Protein AF-0000000073198476 (afdb_homodimer)

Nearest PDB structures (foldseek):
  4pyd-assembly1_B  TM=8.716E-01  e=1.735E-04  Escherichia coli K-12
  4pyd-assembly1_D  TM=8.571E-01  e=2.572E-04  Escherichia coli K-12
  4pyd-assembly1_F  TM=9.602E-01  e=3.112E-03  Escherichia coli K-12
  4fdf-assembly1_B  TM=8.378E-01  e=1.163E-03  Mycobacterium tuberculosis
  2eey-assembly1_A  TM=9.015E-01  e=3.323E-03  Geobacillus kaustophilus HTA426

Sequence (176 aa):
MVDVSAKVATSRSAIAEGTLKERNEVKIRAIVRTKAETGVEMEALTAVSVAALTLYDMCKAITHKMEISDIRLVGKHGGKRDFGQTELMVDVSAKVATSRSAIAEGTLKERNEVKIRAIVRTKAETGVEMEALTAVSVAALTLYDMCKAITHKMEISDIRLVGKHGGKRDFGQTEL

Foldseek 3Di:
DPCPPPPPLWKKKWKKWKWKDDVDIDIDIDIDIDSDQDCRHVVRLVVRVVVNVVVCVVCVVVDVPMDIDDIDTQWIDDHPDTHHDPPD/DPCPPPPPLPKKKWKKWKWKDDVDIDIDIDIDIDSDQDCRHVVRLVVRVVVNVVVCVVCVVVDVPMDIDDIDTQWIDDHPDTHHDPPD

Radius of gyration: 19.99 Å; Cα contacts (8 Å, |Δi|>4): 364; chains: 2; bounding box: 41×77×42 Å

InterPro domains:
  IPR002820 Molybdopterin cofactor biosynthesis C (MoaC) domain [PF01967] (22-79)
  IPR036522 Molybdopterin cofactor biosynthesis C (MoaC) domain superfamily [G3DSA:3.30.70.640] (19-87)
  IPR036522 Molybdopterin cofactor biosynthesis C (MoaC) domain superfamily [SSF55040] (1-82)

Solvent-accessible surface area (backbone atoms only — not comparable to full-atom values): 9592 Å² total; per-residue (Å²): 129,82,75,74,60,79,65,73,66,58,61,23,35,12,30,12,31,24,32,40,37,56,100,60,76,45,81,39,76,27,78,33,74,39,60,62,91,68,54,42,59,56,50,9,45,48,49,27,50,52,53,48,50,52,50,46,64,72,43,42,85,79,45,72,73,44,30,40,28,62,30,30,62,53,15,25,30,48,82,93,58,68,36,73,59,54,84,121,129,81,75,73,61,77,68,73,70,57,60,23,34,11,30,12,31,25,32,38,39,55,100,57,76,46,80,38,75,26,78,33,76,38,59,62,91,69,55,44,59,56,50,10,45,48,50,25,50,52,51,48,50,50,51,44,64,71,43,42,86,79,44,71,73,44,31,41,28,61,31,31,62,52,15,26,30,48,81,93,58,68,36,72,60,53,82,118

pLDDT: mean 83.08, std 16.81, range [28.78, 98.31]

Structure (mmCIF, N/CA/C/O backbone):
data_AF-0000000073198476-model_v1
#
loop_
_entity.id
_entity.type
_entity.pdbx_description
1 polymer 'Molybdenum cofactor biosynthesis protein 1 (inferred by orthology to a D. melanogaster protein)'
#
loop_
_atom_site.group_PDB
_atom_site.id
_atom_site.type_symbol
_atom_site.label_atom_id
_atom_site.label_alt_id
_atom_site.label_comp_id
_atom_site.label_asym_id
_atom_site.label_entity_id
_atom_site.label_seq_id
_atom_site.pdbx_PDB_ins_code
_atom_site.Cartn_x
_atom_site.Cartn_y
_atom_site.Cartn_z
_atom_site.occupancy
_atom_site.B_iso_or_equiv
_atom_site.auth_seq_id
_atom_site.auth_comp_id
_atom_site.auth_asym_id
_atom_site.auth_atom_id
_atom_site.pdbx_PDB_model_num
ATOM 1 N N . MET A 1 1 ? 20.125 43.031 10.477 1 29.8 1 MET A N 1
ATOM 2 C CA . MET A 1 1 ? 20.547 41.781 11.055 1 29.8 1 MET A CA 1
ATOM 3 C C . MET A 1 1 ? 19.375 40.812 11.195 1 29.8 1 MET A C 1
ATOM 5 O O . MET A 1 1 ? 18.453 41.062 11.977 1 29.8 1 MET A O 1
ATOM 9 N N . VAL A 1 2 ? 18.766 40.406 10.141 1 38.72 2 VAL A N 1
ATOM 10 C CA . VAL A 1 2 ? 17.625 39.5 10.094 1 38.72 2 VAL A CA 1
ATOM 11 C C . VAL A 1 2 ? 17.938 38.25 10.891 1 38.72 2 VAL A C 1
ATOM 13 O O . VAL A 1 2 ? 18.922 37.562 10.625 1 38.72 2 VAL A O 1
ATOM 16 N N . ASP A 1 3 ? 17.906 38.312 12.234 1 34.34 3 ASP A N 1
ATOM 17 C CA . ASP A 1 3 ? 18.047 37.156 13.102 1 34.34 3 ASP A CA 1
ATOM 18 C C . ASP A 1 3 ? 17.281 35.969 12.531 1 34.34 3 ASP A C 1
ATOM 20 O O . ASP A 1 3 ? 16.078 36.031 12.32 1 34.34 3 ASP A O 1
ATOM 24 N N . VAL A 1 4 ? 17.844 35.344 11.547 1 42.41 4 VAL A N 1
ATOM 25 C CA . VAL A 1 4 ? 17.438 34 11.156 1 42.41 4 VAL A CA 1
ATOM 26 C C . VAL A 1 4 ? 17.391 33.094 12.391 1 42.41 4 VAL A C 1
ATOM 28 O O . VAL A 1 4 ? 18.422 32.594 12.836 1 42.41 4 VAL A O 1
ATOM 31 N N . SER A 1 5 ? 16.938 33.688 13.562 1 39.69 5 SER A N 1
ATOM 32 C CA . SER A 1 5 ? 16.734 32.844 14.734 1 39.69 5 SER A CA 1
ATOM 33 C C . SER A 1 5 ? 16.453 31.391 14.336 1 39.69 5 SER A C 1
ATOM 35 O O . SER A 1 5 ? 15.922 31.141 13.25 1 39.69 5 SER A O 1
ATOM 37 N N . ALA A 1 6 ? 17.375 30.531 14.68 1 44.25 6 ALA A N 1
ATOM 38 C CA . ALA A 1 6 ? 17.312 29.078 14.516 1 44.25 6 ALA A CA 1
ATOM 39 C C . ALA A 1 6 ? 15.859 28.594 14.539 1 44.25 6 ALA A C 1
ATOM 41 O O . ALA A 1 6 ? 15.203 28.641 15.586 1 44.25 6 ALA A O 1
ATOM 42 N N . LYS A 1 7 ? 15.062 29.047 13.758 1 43.44 7 LYS A N 1
ATOM 43 C CA . LYS A 1 7 ? 13.656 28.641 13.789 1 43.44 7 LYS A CA 1
ATOM 44 C C . LYS A 1 7 ? 13.492 27.25 14.383 1 43.44 7 LYS A C 1
ATOM 46 O O . LYS A 1 7 ? 14.25 26.328 14.055 1 43.44 7 LYS A O 1
ATOM 51 N N . VAL A 1 8 ? 13.078 27.016 15.695 1 47.06 8 VAL A N 1
ATOM 52 C CA . VAL A 1 8 ? 12.719 25.812 16.438 1 47.06 8 VAL A CA 1
ATOM 53 C C . VAL A 1 8 ? 12.391 24.688 15.477 1 47.06 8 VAL A C 1
ATOM 55 O O . VAL A 1 8 ? 11.625 24.875 14.531 1 47.06 8 VAL A O 1
ATOM 58 N N . ALA A 1 9 ? 13.438 24.031 14.992 1 53.38 9 ALA A N 1
ATOM 59 C CA . ALA A 1 9 ? 13.305 22.812 14.203 1 53.38 9 ALA A CA 1
ATOM 60 C C . ALA A 1 9 ? 11.984 22.109 14.508 1 53.38 9 ALA A C 1
ATOM 62 O O . ALA A 1 9 ? 11.828 21.484 15.562 1 53.38 9 ALA A O 1
ATOM 63 N N . THR A 1 10 ? 10.852 22.812 14.344 1 65.75 10 THR A N 1
ATOM 64 C CA . THR A 1 10 ? 9.539 22.312 14.734 1 65.75 10 THR A CA 1
ATOM 65 C C . THR A 1 10 ? 9.344 20.875 14.258 1 65.75 10 THR A C 1
ATOM 67 O O . THR A 1 10 ? 9.711 20.547 13.125 1 65.75 10 THR A O 1
ATOM 70 N N . SER A 1 11 ? 9.523 19.984 15.25 1 78.19 11 SER A N 1
ATOM 71 C CA . SER A 1 11 ? 9.281 18.578 14.992 1 78.19 11 SER A CA 1
ATOM 72 C C . SER A 1 11 ? 7.93 18.344 14.336 1 78.19 11 SER A C 1
ATOM 74 O O . SER A 1 11 ? 6.957 19.031 14.648 1 78.19 11 SER A O 1
ATOM 76 N N . ARG A 1 12 ? 8.016 17.781 13.18 1 82.94 12 ARG A N 1
ATOM 77 C CA . ARG A 1 12 ? 6.781 17.344 12.531 1 82.94 12 ARG A CA 1
ATOM 78 C C . ARG A 1 12 ? 6.562 15.844 12.719 1 82.94 12 ARG A C 1
ATOM 80 O O . ARG A 1 12 ? 7.52 15.07 12.734 1 82.94 12 ARG A O 1
ATOM 87 N N . SER A 1 13 ? 5.293 15.477 13.016 1 87.5 13 SER A N 1
ATOM 88 C CA . SER A 1 13 ? 4.973 14.062 13.18 1 87.5 13 SER A CA 1
ATOM 89 C C . SER A 1 13 ? 3.773 13.664 12.328 1 87.5 13 SER A C 1
ATOM 91 O O . SER A 1 13 ? 2.939 14.508 11.992 1 87.5 13 SER A O 1
ATOM 93 N N . ALA A 1 14 ? 3.834 12.438 11.891 1 90.06 14 ALA A N 1
ATOM 94 C CA . ALA A 1 14 ? 2.717 11.898 11.117 1 90.06 14 ALA A CA 1
ATOM 95 C C . ALA A 1 14 ? 2.42 10.453 11.523 1 90.06 14 ALA A C 1
ATOM 97 O O . ALA A 1 14 ? 3.32 9.719 11.938 1 90.06 14 ALA A O 1
ATOM 98 N N . ILE A 1 15 ? 1.171 10.086 11.484 1 91.38 15 ILE A N 1
ATOM 99 C CA . ILE A 1 15 ? 0.708 8.727 11.75 1 91.38 15 ILE A CA 1
ATOM 100 C C . ILE A 1 15 ? -0.066 8.203 10.547 1 91.38 15 ILE A C 1
ATOM 102 O O . ILE A 1 15 ? -0.958 8.875 10.031 1 91.38 15 ILE A O 1
ATOM 106 N N . ALA A 1 16 ? 0.313 7.078 10.086 1 93.19 16 ALA A N 1
ATOM 107 C CA . ALA A 1 16 ? -0.399 6.383 9.016 1 93.19 16 ALA A CA 1
ATOM 108 C C . ALA A 1 16 ? -0.781 4.969 9.445 1 93.19 16 ALA A C 1
ATOM 110 O O . ALA A 1 16 ? -0.15 4.387 10.328 1 93.19 16 ALA A O 1
ATOM 111 N N . GLU A 1 17 ? -1.805 4.43 8.875 1 94.56 17 GLU A N 1
ATOM 112 C CA . GLU A 1 17 ? -2.242 3.064 9.133 1 94.56 17 GLU A CA 1
ATOM 113 C C . GLU A 1 17 ? -2.549 2.324 7.832 1 94.56 17 GLU A C 1
ATOM 115 O O . GLU A 1 17 ? -2.672 2.945 6.773 1 94.56 17 GLU A O 1
ATOM 120 N N . GLY A 1 18 ? -2.615 1.026 7.914 1 95.06 18 GLY A N 1
ATOM 121 C CA . GLY A 1 18 ? -2.984 0.114 6.844 1 95.06 18 GLY A CA 1
ATOM 122 C C . GLY A 1 18 ? -3.408 -1.254 7.344 1 95.06 18 GLY A C 1
ATOM 123 O O . GLY A 1 18 ? -3.268 -1.557 8.531 1 95.06 18 GLY A O 1
ATOM 124 N N . THR A 1 19 ? -3.949 -1.989 6.488 1 95 19 THR A N 1
ATOM 125 C CA . THR A 1 19 ? -4.43 -3.314 6.863 1 95 19 THR A CA 1
ATOM 126 C C . THR A 1 19 ? -4.055 -4.348 5.805 1 95 19 THR A C 1
ATOM 128 O O . THR A 1 19 ? -4.148 -4.074 4.605 1 95 19 THR A O 1
ATOM 131 N N . LEU A 1 20 ? -3.549 -5.414 6.227 1 93.5 20 LEU A N 1
ATOM 132 C CA . LEU A 1 20 ? -3.428 -6.598 5.379 1 93.5 20 LEU A CA 1
ATOM 133 C C . LEU A 1 20 ? -4.555 -7.582 5.66 1 93.5 20 LEU A C 1
ATOM 135 O O . LEU A 1 20 ? -4.652 -8.125 6.766 1 93.5 20 LEU A O 1
ATOM 139 N N . LYS A 1 21 ? -5.352 -7.703 4.578 1 91.06 21 LYS A N 1
ATOM 140 C CA . LYS A 1 21 ? -6.555 -8.516 4.742 1 91.06 21 LYS A CA 1
ATOM 141 C C . LYS A 1 21 ? -6.414 -9.859 4.047 1 91.06 21 LYS A C 1
ATOM 143 O O . LYS A 1 21 ? -5.91 -9.938 2.924 1 91.06 21 LYS A O 1
ATOM 148 N N . GLU A 1 22 ? -6.75 -10.891 4.773 1 81.5 22 GLU A N 1
ATOM 149 C CA . GLU A 1 22 ? -7.035 -12.227 4.262 1 81.5 22 GLU A CA 1
ATOM 150 C C . GLU A 1 22 ? -8.188 -12.875 5.016 1 81.5 22 GLU A C 1
ATOM 152 O O . GLU A 1 22 ? -9.242 -12.258 5.203 1 81.5 22 GLU A O 1
ATOM 157 N N . ARG A 1 23 ? -7.988 -14.195 5.527 1 75.44 23 ARG A N 1
ATOM 158 C CA . ARG A 1 23 ? -8.914 -14.766 6.496 1 75.44 23 ARG A CA 1
ATOM 159 C C . ARG A 1 23 ? -8.805 -14.062 7.844 1 75.44 23 ARG A C 1
ATOM 161 O O . ARG A 1 23 ? -9.82 -13.734 8.469 1 75.44 23 ARG A O 1
ATOM 168 N N . ASN A 1 24 ? -7.59 -13.664 8.156 1 82.44 24 ASN A N 1
ATOM 169 C CA . ASN A 1 24 ? -7.254 -12.812 9.297 1 82.44 24 ASN A CA 1
ATOM 170 C C . ASN A 1 24 ? -6.695 -11.469 8.844 1 82.44 24 ASN A C 1
ATOM 172 O O . ASN A 1 24 ? -6.262 -11.32 7.695 1 82.44 24 ASN A O 1
ATOM 176 N N . GLU A 1 25 ? -6.938 -10.469 9.719 1 91.44 25 GLU A N 1
ATOM 177 C CA . GLU A 1 25 ? -6.457 -9.125 9.391 1 91.44 25 GLU A CA 1
ATOM 178 C C . GLU A 1 25 ? -5.277 -8.727 10.266 1 91.44 25 GLU A C 1
ATOM 180 O O . GLU A 1 25 ? -5.258 -9.031 11.469 1 91.44 25 GLU A O 1
ATOM 185 N N . VAL A 1 26 ? -4.324 -8.141 9.594 1 93.69 26 VAL A N 1
ATOM 186 C CA . VAL A 1 26 ? -3.213 -7.523 10.312 1 93.69 26 VAL A CA 1
ATOM 187 C C . VAL A 1 26 ? -3.281 -6.004 10.156 1 93.69 26 VAL A C 1
ATOM 189 O O . VAL A 1 26 ? -3.275 -5.488 9.039 1 93.69 26 VAL A O 1
ATOM 192 N N . LYS A 1 27 ? -3.357 -5.34 11.32 1 96.44 27 LYS A N 1
ATOM 193 C CA . LYS A 1 27 ? -3.33 -3.879 11.312 1 96.44 27 LYS A CA 1
ATOM 194 C C . LYS A 1 27 ? -1.907 -3.355 11.492 1 96.44 27 LYS A C 1
ATOM 196 O O . LYS A 1 27 ? -1.172 -3.822 12.367 1 96.44 27 LYS A O 1
ATOM 201 N N . ILE A 1 28 ? -1.561 -2.406 10.609 1 96.69 28 ILE A N 1
ATOM 202 C CA . ILE A 1 28 ? -0.235 -1.798 10.625 1 96.69 28 ILE A CA 1
ATOM 203 C C . ILE A 1 28 ? -0.356 -0.309 10.945 1 96.69 28 ILE A C 1
ATOM 205 O O . ILE A 1 28 ? -1.192 0.389 10.367 1 96.69 28 ILE A O 1
ATOM 209 N N . ARG A 1 29 ? 0.458 0.117 11.867 1 96.56 29 ARG A N 1
ATOM 210 C CA . ARG A 1 29 ? 0.521 1.53 12.219 1 96.56 29 ARG A CA 1
ATOM 211 C C . ARG A 1 29 ? 1.964 2.021 12.258 1 96.56 29 ARG A C 1
ATOM 213 O O . ARG A 1 29 ? 2.848 1.335 12.773 1 96.56 29 ARG A O 1
ATOM 220 N N . ALA A 1 30 ? 2.176 3.23 11.664 1 95.88 30 ALA A N 1
ATOM 221 C CA . ALA A 1 30 ? 3.494 3.859 11.68 1 95.88 30 ALA A CA 1
ATOM 222 C C . ALA A 1 30 ? 3.418 5.281 12.234 1 95.88 30 ALA A C 1
ATOM 224 O O . ALA A 1 30 ? 2.527 6.051 11.867 1 95.88 30 ALA A O 1
ATOM 225 N N . ILE A 1 31 ? 4.293 5.551 13.086 1 93.31 31 ILE A N 1
ATOM 226 C CA . ILE A 1 31 ? 4.477 6.902 13.602 1 93.31 31 ILE A CA 1
ATOM 227 C C . ILE A 1 31 ? 5.863 7.418 13.219 1 93.31 31 ILE A C 1
ATOM 229 O O . ILE A 1 31 ? 6.871 6.762 13.484 1 93.31 31 ILE A O 1
ATOM 233 N N . VAL A 1 32 ? 5.844 8.578 12.547 1 92.31 32 VAL A N 1
ATOM 234 C CA . VAL A 1 32 ? 7.105 9.156 12.086 1 92.31 32 VAL A CA 1
ATOM 235 C C . VAL A 1 32 ? 7.258 10.57 12.648 1 92.31 32 VAL A C 1
ATOM 237 O O . VAL A 1 32 ? 6.301 11.352 12.656 1 92.31 32 VAL A O 1
ATOM 240 N N . ARG A 1 33 ? 8.391 10.812 13.117 1 89.06 33 ARG A N 1
ATOM 241 C CA . ARG A 1 33 ? 8.766 12.141 13.586 1 89.06 33 ARG A CA 1
ATOM 242 C C . ARG A 1 33 ? 10.047 12.617 12.914 1 89.06 33 ARG A C 1
ATOM 244 O O . ARG A 1 33 ? 11.023 11.867 12.82 1 89.06 33 ARG A O 1
ATOM 251 N 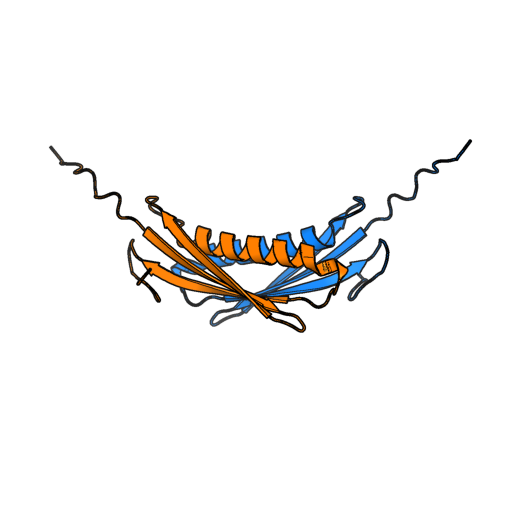N . THR A 1 34 ? 9.875 13.797 12.328 1 85.44 34 THR A N 1
ATOM 252 C CA . THR A 1 34 ? 11.062 14.328 11.672 1 85.44 34 THR A CA 1
ATOM 253 C C . THR A 1 34 ? 11.18 15.836 11.906 1 85.44 34 THR A C 1
ATOM 255 O O . THR A 1 34 ? 10.211 16.484 12.305 1 85.44 34 THR A O 1
ATOM 258 N N . LYS A 1 35 ? 12.383 16.391 11.703 1 82.75 35 LYS A N 1
ATOM 259 C CA . LYS A 1 35 ? 12.617 17.828 11.758 1 82.75 35 LYS A CA 1
ATOM 260 C C . LYS A 1 35 ? 12.617 18.438 10.359 1 82.75 35 LYS A C 1
ATOM 262 O O . LYS A 1 35 ? 12.648 19.672 10.219 1 82.75 35 LYS A O 1
ATOM 267 N N . ALA A 1 36 ? 12.547 17.5 9.469 1 76.06 36 ALA A N 1
ATOM 268 C CA . ALA A 1 36 ? 12.547 17.969 8.078 1 76.06 3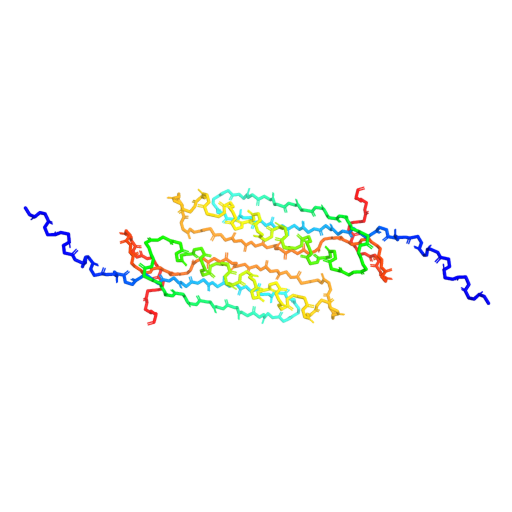6 ALA A CA 1
ATOM 269 C C . ALA A 1 36 ? 11.25 18.719 7.758 1 76.06 36 ALA A C 1
ATOM 271 O O . ALA A 1 36 ? 10.211 18.453 8.367 1 76.06 36 ALA A O 1
ATOM 272 N N . GLU A 1 37 ? 11.211 19.719 6.883 1 73.19 37 GLU A N 1
ATOM 273 C CA . GLU A 1 37 ? 10.133 20.656 6.609 1 73.19 37 GLU A CA 1
ATOM 274 C C . GLU A 1 37 ? 8.984 19.984 5.871 1 73.19 37 GLU A C 1
ATOM 276 O O . GLU A 1 37 ? 7.84 20.438 5.934 1 73.19 37 GLU A O 1
ATOM 281 N N . THR A 1 38 ? 9.305 18.859 5.082 1 71.12 38 THR A N 1
ATOM 282 C CA . THR A 1 38 ? 8.203 18.281 4.312 1 71.12 38 THR A CA 1
ATOM 283 C C . THR A 1 38 ? 8.383 16.766 4.172 1 71.12 38 THR A C 1
ATOM 285 O O . THR A 1 38 ? 9.469 16.25 4.398 1 71.12 38 THR A O 1
ATOM 288 N N . GLY A 1 39 ? 7.344 16.156 4.176 1 85.25 39 GLY A N 1
ATOM 289 C CA . GLY A 1 39 ? 7.469 14.781 3.736 1 85.25 39 GLY A CA 1
ATOM 290 C C . GLY A 1 39 ? 7.133 13.773 4.824 1 85.25 39 GLY A C 1
ATOM 291 O O . GLY A 1 39 ? 7.062 12.57 4.566 1 85.25 39 GLY A O 1
ATOM 292 N N . VAL A 1 40 ? 6.809 14.344 5.988 1 89.38 40 VAL A N 1
ATOM 293 C CA . VAL A 1 40 ? 6.613 13.43 7.105 1 89.38 40 VAL A CA 1
ATOM 294 C C . VAL A 1 40 ? 5.387 12.562 6.852 1 89.38 40 VAL A C 1
ATOM 296 O O . VAL A 1 40 ? 5.359 11.383 7.23 1 89.38 40 VAL A O 1
ATOM 299 N N . GLU A 1 41 ? 4.438 13.156 6.203 1 91.19 41 GLU A N 1
ATOM 300 C CA . GLU A 1 41 ? 3.232 12.406 5.867 1 91.19 41 GLU A CA 1
ATOM 301 C C . GLU A 1 41 ? 3.551 11.242 4.93 1 91.19 41 GLU A C 1
ATOM 303 O O . GLU A 1 41 ? 3.119 10.109 5.164 1 91.19 41 GLU A O 1
ATOM 308 N N . MET A 1 42 ? 4.328 11.555 3.994 1 93.81 42 MET A N 1
ATOM 309 C CA . MET A 1 42 ? 4.66 10.555 2.986 1 93.81 42 MET A CA 1
ATOM 310 C C . MET A 1 42 ? 5.582 9.484 3.566 1 93.81 42 MET A C 1
ATOM 312 O O . MET A 1 42 ? 5.496 8.312 3.189 1 93.81 42 MET A O 1
ATOM 316 N N . GLU A 1 43 ? 6.418 9.906 4.441 1 94.06 43 GLU A N 1
ATOM 317 C CA . GLU A 1 43 ? 7.25 8.914 5.117 1 94.06 43 GLU A CA 1
ATOM 318 C C . GLU A 1 43 ? 6.398 7.926 5.906 1 94.06 43 GLU A C 1
ATOM 320 O O . GLU A 1 43 ? 6.66 6.719 5.887 1 94.06 43 GLU A O 1
ATOM 325 N N . ALA A 1 44 ? 5.457 8.391 6.605 1 94.5 44 ALA A N 1
ATOM 326 C CA . ALA A 1 44 ? 4.574 7.52 7.375 1 94.5 44 ALA A CA 1
ATOM 327 C C . ALA A 1 44 ? 3.797 6.578 6.457 1 94.5 44 ALA A C 1
ATOM 329 O O . ALA A 1 44 ? 3.711 5.375 6.719 1 94.5 44 ALA A O 1
ATOM 330 N N . LEU A 1 45 ? 3.273 7.098 5.402 1 96.69 45 LEU A N 1
ATOM 331 C CA . LEU A 1 45 ? 2.512 6.305 4.445 1 96.69 45 LEU A CA 1
ATOM 332 C C . LEU A 1 45 ? 3.395 5.25 3.789 1 96.69 45 LEU A C 1
ATOM 334 O O . LEU A 1 45 ? 2.973 4.102 3.615 1 96.69 45 LEU A O 1
ATOM 338 N N . THR A 1 46 ? 4.617 5.664 3.455 1 97.25 46 THR A N 1
ATOM 339 C CA . THR A 1 46 ? 5.566 4.73 2.857 1 97.25 46 THR A CA 1
ATOM 340 C C . THR A 1 46 ? 5.918 3.615 3.838 1 97.25 46 THR A C 1
ATOM 342 O O . THR A 1 46 ? 6 2.447 3.453 1 97.25 46 THR A O 1
ATOM 345 N N . ALA A 1 47 ? 6.094 3.969 5.086 1 96.62 47 ALA A N 1
ATOM 346 C CA . ALA A 1 47 ? 6.41 2.979 6.109 1 96.62 47 ALA A CA 1
ATOM 347 C C . ALA A 1 47 ? 5.32 1.916 6.203 1 96.62 47 ALA A C 1
ATOM 349 O O . ALA A 1 47 ? 5.609 0.717 6.199 1 96.62 47 ALA A O 1
ATOM 350 N N . VAL A 1 48 ? 4.102 2.33 6.246 1 97.81 48 VAL A N 1
ATOM 351 C CA . VAL A 1 48 ? 2.975 1.406 6.336 1 97.81 48 VAL A CA 1
ATOM 352 C C . VAL A 1 48 ? 2.906 0.55 5.074 1 97.81 48 VAL A C 1
ATOM 354 O O . VAL A 1 48 ? 2.691 -0.662 5.148 1 97.81 48 VAL A O 1
ATOM 357 N N . SER A 1 49 ? 3.088 1.162 3.91 1 98.31 49 SER A N 1
ATOM 358 C CA . SER A 1 49 ? 3.006 0.458 2.635 1 98.31 49 SER A CA 1
ATOM 359 C C . SER A 1 49 ? 4.074 -0.627 2.531 1 98.31 49 SER A C 1
ATOM 361 O O . SER A 1 49 ? 3.781 -1.756 2.131 1 98.31 49 SER A O 1
ATOM 363 N N . VAL A 1 50 ? 5.293 -0.263 2.904 1 97.56 50 VAL A N 1
ATOM 364 C CA . VAL A 1 50 ? 6.395 -1.216 2.82 1 97.56 50 VAL A CA 1
ATOM 365 C C . VAL A 1 50 ? 6.172 -2.352 3.818 1 97.56 50 VAL A C 1
ATOM 367 O O . VAL A 1 50 ? 6.43 -3.518 3.508 1 97.56 50 VAL A O 1
ATOM 370 N N . ALA A 1 51 ? 5.746 -2.043 5.039 1 97.38 51 ALA A N 1
ATOM 371 C CA . ALA A 1 51 ? 5.445 -3.074 6.027 1 97.38 51 ALA A CA 1
ATOM 372 C C . ALA A 1 51 ? 4.375 -4.031 5.516 1 97.38 51 ALA A C 1
ATOM 374 O O . ALA A 1 51 ? 4.5 -5.25 5.668 1 97.38 51 ALA A O 1
ATOM 375 N N . ALA A 1 52 ? 3.363 -3.516 4.918 1 97.25 52 ALA A N 1
ATOM 376 C CA . ALA A 1 52 ? 2.279 -4.324 4.371 1 97.25 52 ALA A CA 1
ATOM 377 C C . ALA A 1 52 ? 2.783 -5.238 3.256 1 97.25 52 ALA A C 1
ATOM 379 O O . ALA A 1 52 ? 2.447 -6.422 3.217 1 97.25 52 ALA A O 1
ATOM 380 N N . LEU A 1 53 ? 3.654 -4.676 2.404 1 96.75 53 LEU A N 1
ATOM 381 C CA . LEU A 1 53 ? 4.219 -5.473 1.318 1 96.75 53 LEU A CA 1
ATOM 382 C C . LEU A 1 53 ? 5.098 -6.594 1.865 1 96.75 53 LEU A C 1
ATOM 384 O O . LEU A 1 53 ? 5.102 -7.703 1.33 1 96.75 53 LEU A O 1
ATOM 388 N N . THR A 1 54 ? 5.852 -6.277 2.912 1 96.12 54 THR A N 1
ATOM 389 C CA . THR A 1 54 ? 6.719 -7.27 3.535 1 96.12 54 THR A CA 1
ATOM 390 C C . THR A 1 54 ? 5.902 -8.43 4.098 1 96.12 54 THR A C 1
ATOM 392 O O . THR A 1 54 ? 6.23 -9.594 3.875 1 96.12 54 THR A O 1
ATOM 395 N N . LEU A 1 55 ? 4.891 -8.094 4.777 1 93.94 55 LEU A N 1
ATOM 396 C CA . LEU A 1 55 ? 4.027 -9.125 5.348 1 93.94 55 LEU A CA 1
ATOM 397 C C . LEU A 1 55 ? 3.35 -9.93 4.246 1 93.94 55 LEU A C 1
ATOM 399 O O . LEU A 1 55 ? 3.188 -11.148 4.371 1 93.94 55 LEU A O 1
ATOM 403 N N . TYR A 1 56 ? 2.934 -9.227 3.215 1 94.69 56 TYR A N 1
ATOM 404 C CA . TYR A 1 56 ? 2.367 -9.906 2.053 1 94.69 56 TYR A CA 1
ATOM 405 C C . TYR A 1 56 ? 3.322 -10.969 1.521 1 94.69 56 TYR A C 1
ATOM 407 O O . TYR A 1 56 ? 2.922 -12.109 1.287 1 94.69 56 TYR A O 1
ATOM 415 N N . ASP A 1 57 ? 4.535 -10.617 1.346 1 92.56 57 ASP A N 1
ATOM 416 C CA . ASP A 1 57 ? 5.555 -11.516 0.816 1 92.56 57 ASP A CA 1
ATOM 417 C C . ASP A 1 57 ? 5.766 -12.711 1.745 1 92.56 57 ASP A C 1
ATOM 419 O O . ASP A 1 57 ? 5.957 -13.836 1.283 1 92.56 57 ASP A O 1
ATOM 423 N N . MET A 1 58 ? 5.684 -12.453 2.98 1 90.88 58 MET A N 1
ATOM 424 C CA . MET A 1 58 ? 5.906 -13.508 3.961 1 90.88 58 MET A CA 1
ATOM 425 C C . MET A 1 58 ? 4.754 -14.508 3.953 1 90.88 58 MET A C 1
ATOM 427 O O . MET A 1 58 ? 4.961 -15.703 4.184 1 90.88 58 MET A O 1
ATOM 431 N N . CYS A 1 59 ? 3.619 -14.039 3.621 1 88.62 59 CYS A N 1
ATOM 432 C CA . CYS A 1 59 ? 2.434 -14.875 3.754 1 88.62 59 CYS A CA 1
ATOM 433 C C . CYS A 1 59 ? 1.965 -15.375 2.393 1 88.62 59 CYS A C 1
ATOM 435 O O . CYS A 1 59 ? 1.017 -16.156 2.307 1 88.62 59 CYS A O 1
ATOM 437 N N . LYS A 1 60 ? 2.641 -14.945 1.347 1 84.5 60 LYS A N 1
ATOM 438 C CA . LYS A 1 60 ? 2.137 -15.234 0.007 1 84.5 60 LYS A CA 1
ATOM 439 C C . LYS A 1 60 ? 2.195 -16.734 -0.296 1 84.5 60 LYS A C 1
ATOM 441 O O . LYS A 1 60 ? 1.478 -17.219 -1.169 1 84.5 60 LYS A O 1
ATOM 446 N N . ALA A 1 61 ? 3.055 -17.438 0.297 1 78.25 61 ALA A N 1
ATOM 447 C CA . ALA A 1 61 ? 3.141 -18.891 0.109 1 78.25 61 ALA A CA 1
ATOM 448 C C . ALA A 1 61 ? 1.909 -19.594 0.678 1 78.25 61 ALA A C 1
ATOM 450 O O . ALA A 1 61 ? 1.579 -20.703 0.272 1 78.25 61 ALA A O 1
ATOM 451 N N . ILE A 1 62 ? 1.275 -18.938 1.589 1 80.25 62 ILE A N 1
ATOM 452 C CA . ILE A 1 62 ? 0.131 -19.531 2.273 1 80.25 62 ILE A CA 1
ATOM 453 C C . ILE A 1 62 ? -1.139 -19.281 1.46 1 80.25 62 ILE A C 1
ATOM 455 O O . ILE A 1 62 ? -1.99 -20.172 1.348 1 80.25 62 ILE A O 1
ATOM 459 N N . THR A 1 63 ? -1.276 -18.062 0.929 1 78.56 63 THR A N 1
ATOM 460 C CA . THR A 1 63 ? -2.465 -17.703 0.163 1 78.56 63 THR A CA 1
ATOM 461 C C . THR A 1 63 ? -2.152 -16.594 -0.83 1 78.56 63 THR A C 1
ATOM 463 O O . THR A 1 63 ? -1.305 -15.734 -0.564 1 78.56 63 THR A O 1
ATOM 466 N N . HIS A 1 64 ? -2.836 -16.609 -1.972 1 76.69 64 HIS A N 1
ATOM 467 C CA . HIS A 1 64 ? -2.715 -15.547 -2.963 1 76.69 64 HIS A CA 1
ATOM 468 C C . HIS A 1 64 ? -3.875 -14.562 -2.861 1 76.69 64 HIS A C 1
ATOM 470 O O . HIS A 1 64 ? -3.949 -13.602 -3.629 1 76.69 64 HIS A O 1
ATOM 476 N N . LYS A 1 65 ? -4.711 -14.742 -1.898 1 84.06 65 LYS A N 1
ATOM 477 C CA . LYS A 1 65 ? -5.938 -13.961 -1.832 1 84.06 65 LYS A CA 1
ATOM 478 C C . LYS A 1 65 ? -5.816 -12.836 -0.805 1 84.06 65 LYS A C 1
ATOM 480 O O . LYS A 1 65 ? -6.812 -12.43 -0.199 1 84.06 65 LYS A O 1
ATOM 485 N N . MET A 1 66 ? -4.668 -12.32 -0.699 1 93.38 66 MET A N 1
ATOM 486 C CA . MET A 1 66 ? -4.48 -11.219 0.247 1 93.38 66 MET A CA 1
ATOM 487 C C . MET A 1 66 ? -4.699 -9.875 -0.431 1 93.38 66 MET A C 1
ATOM 489 O O . MET A 1 66 ? -4.496 -9.742 -1.64 1 93.38 66 MET A O 1
ATOM 493 N N . GLU A 1 67 ? -5.074 -8.898 0.407 1 96.25 67 GLU A N 1
ATOM 494 C CA . GLU A 1 67 ? -5.289 -7.527 -0.052 1 96.25 67 GLU A CA 1
ATOM 495 C C . GLU A 1 67 ? -4.742 -6.516 0.951 1 96.25 67 GLU A C 1
ATOM 497 O O . GLU A 1 67 ? -4.988 -6.629 2.154 1 96.25 67 GLU A O 1
ATOM 502 N N . ILE A 1 68 ? -3.963 -5.645 0.455 1 96.62 68 ILE A N 1
ATOM 503 C C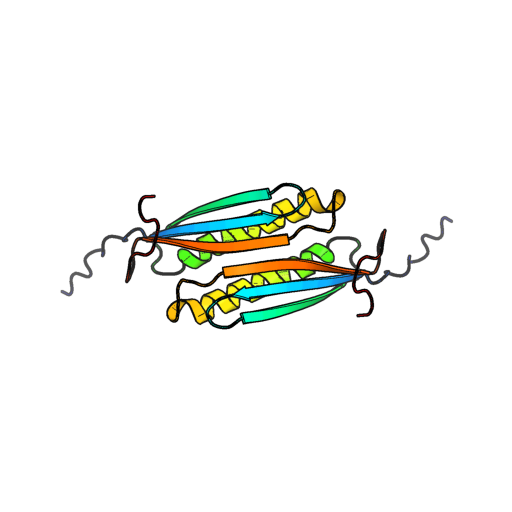A . ILE A 1 68 ? -3.562 -4.492 1.256 1 96.62 68 ILE A CA 1
ATOM 504 C C . ILE A 1 68 ? -4.594 -3.373 1.103 1 96.62 68 ILE A C 1
ATOM 506 O O . ILE A 1 68 ? -4.93 -2.982 -0.017 1 96.62 68 ILE A O 1
ATOM 510 N N . SER A 1 69 ? -5.086 -2.865 2.25 1 97.12 69 SER A N 1
ATOM 511 C CA . SER A 1 69 ? -6.148 -1.869 2.186 1 97.12 69 SER A CA 1
ATOM 512 C C . SER A 1 69 ? -6.023 -0.854 3.318 1 97.12 69 SER A C 1
ATOM 514 O O . SER A 1 69 ? -5.145 -0.974 4.172 1 97.12 69 SER A O 1
ATOM 516 N N . ASP A 1 70 ? -6.762 0.192 3.197 1 95.81 70 ASP A N 1
ATOM 517 C CA . ASP A 1 70 ? -6.977 1.17 4.258 1 95.81 70 ASP A CA 1
ATOM 518 C C . ASP A 1 70 ? -5.688 1.92 4.586 1 95.81 70 ASP A C 1
ATOM 520 O O . ASP A 1 70 ? -5.414 2.219 5.75 1 95.81 70 ASP A O 1
ATOM 524 N N . ILE A 1 71 ? -4.867 2.023 3.604 1 97.31 71 ILE A N 1
ATOM 525 C CA . ILE A 1 71 ? -3.68 2.836 3.842 1 97.31 71 ILE A CA 1
ATOM 526 C C . ILE A 1 71 ? -4.047 4.316 3.775 1 97.31 71 ILE A C 1
ATOM 528 O O . ILE A 1 71 ? -4.469 4.812 2.729 1 97.31 71 ILE A O 1
ATOM 532 N N . ARG A 1 72 ? -3.811 4.996 4.867 1 96.56 72 ARG A N 1
ATOM 533 C CA . ARG A 1 72 ? -4.227 6.395 4.945 1 96.56 72 ARG A CA 1
ATOM 534 C C . ARG A 1 72 ? -3.518 7.109 6.09 1 96.56 72 ARG A C 1
ATOM 536 O O . ARG A 1 72 ? -3.012 6.469 7.016 1 96.56 72 ARG A O 1
ATOM 543 N N . LEU A 1 73 ? -3.494 8.414 5.941 1 94.56 73 LEU A N 1
ATOM 544 C CA . LEU A 1 73 ? -3.021 9.258 7.031 1 94.56 73 LEU A CA 1
ATOM 545 C C . LEU A 1 73 ? -4.098 9.422 8.102 1 94.56 73 LEU A C 1
ATOM 547 O O . LEU A 1 73 ? -5.258 9.703 7.785 1 94.56 73 LEU A O 1
ATOM 551 N N . VAL A 1 74 ? -3.676 9.234 9.328 1 93.81 74 VAL A N 1
ATOM 552 C CA . VAL A 1 74 ? -4.703 9.352 10.359 1 93.81 74 VAL A CA 1
ATOM 553 C C . VAL A 1 74 ? -4.387 10.539 11.266 1 93.81 74 VAL A C 1
ATOM 555 O O . VAL A 1 74 ? -5.242 10.984 12.039 1 93.81 74 VAL A O 1
ATOM 558 N N . GLY A 1 75 ? -3.117 11.055 11.188 1 91 75 GLY A N 1
ATOM 559 C CA . GLY A 1 75 ? -2.756 12.203 11.992 1 91 75 GLY A CA 1
ATOM 560 C C . GLY A 1 75 ? -1.485 12.891 11.516 1 91 75 GLY A C 1
ATOM 561 O O . GLY A 1 75 ? -0.601 12.242 10.953 1 91 75 GLY A O 1
ATOM 562 N N . LYS A 1 76 ? -1.496 14.141 11.672 1 87.56 76 LYS A N 1
ATOM 563 C CA . LYS A 1 76 ? -0.317 14.945 11.367 1 87.56 76 LYS A CA 1
ATOM 564 C C . LYS A 1 76 ? -0.19 16.125 12.336 1 87.56 76 LYS A C 1
ATOM 566 O O . LYS A 1 76 ? -1.183 16.781 12.656 1 87.56 76 LYS A O 1
ATOM 571 N N . HIS A 1 77 ? 0.962 16.219 12.875 1 86.31 77 HIS A N 1
ATOM 572 C CA . HIS A 1 77 ? 1.265 17.359 13.734 1 86.31 77 HIS A CA 1
ATOM 573 C C . HIS A 1 77 ? 2.465 18.141 13.219 1 86.31 77 HIS A C 1
ATOM 575 O O . HIS A 1 77 ? 3.5 17.562 12.891 1 86.31 77 HIS A O 1
ATOM 581 N N . GLY A 1 78 ? 2.199 19.531 13.203 1 78.81 78 GLY A N 1
ATOM 582 C CA . GLY A 1 78 ? 3.287 20.391 12.781 1 78.81 78 GLY A CA 1
ATOM 583 C C . GLY A 1 78 ? 3.135 20.891 11.359 1 78.81 78 GLY A C 1
ATOM 584 O O . GLY A 1 78 ? 2.363 20.328 10.578 1 78.81 78 GLY A O 1
ATOM 585 N N . GLY A 1 79 ? 3.818 21.812 10.961 1 73.19 79 GLY A N 1
ATOM 586 C CA . GLY A 1 79 ? 3.719 22.453 9.664 1 73.19 79 GLY A CA 1
ATOM 587 C C . GLY A 1 79 ? 2.629 23.516 9.602 1 73.19 79 GLY A C 1
ATOM 588 O O . GLY A 1 79 ? 2.471 24.297 10.531 1 73.19 79 GLY A O 1
ATOM 589 N N . LYS A 1 80 ? 1.889 23.375 8.461 1 67.75 80 LYS A N 1
ATOM 590 C CA . LYS A 1 80 ? 0.905 24.453 8.273 1 67.75 80 LYS A CA 1
ATOM 591 C C . LYS A 1 80 ? -0.347 24.188 9.109 1 67.75 80 LYS A C 1
ATOM 593 O O . LYS A 1 80 ? -0.935 25.109 9.664 1 67.75 80 LYS A O 1
ATOM 598 N N . ARG A 1 81 ? -0.694 22.875 9.172 1 73.62 81 ARG A N 1
ATOM 599 C CA . ARG A 1 81 ? -1.918 22.547 9.891 1 73.62 81 ARG A CA 1
ATOM 600 C C . ARG A 1 81 ? -1.826 21.156 10.516 1 73.62 81 ARG A C 1
ATOM 602 O O . ARG A 1 81 ? -1.248 20.234 9.914 1 73.62 81 ARG A O 1
ATOM 609 N N . ASP A 1 82 ? -2.322 21.062 11.711 1 82.81 82 ASP A N 1
ATOM 610 C CA . ASP A 1 82 ? -2.449 19.766 12.352 1 82.81 82 ASP A CA 1
ATOM 611 C C . ASP A 1 82 ? -3.67 19.016 11.828 1 82.81 82 ASP A C 1
ATOM 613 O O . ASP A 1 82 ? -4.637 19.625 11.367 1 82.81 82 ASP A O 1
ATOM 617 N N . PHE A 1 83 ? -3.527 17.781 11.766 1 82.38 83 PHE A N 1
ATOM 618 C CA . PHE A 1 83 ? -4.59 16.922 11.258 1 82.38 83 PHE A CA 1
ATOM 619 C C . PHE A 1 83 ? -4.688 15.641 12.078 1 82.38 83 PHE A C 1
ATOM 621 O O . PHE A 1 83 ? -3.67 15.062 12.477 1 82.38 83 PHE A O 1
ATOM 628 N N . GLY A 1 84 ? -6.016 15.336 12.414 1 85.56 84 GLY A N 1
ATOM 629 C CA . GLY A 1 84 ? -6.262 13.992 12.922 1 85.56 84 GLY A CA 1
ATOM 630 C C . GLY A 1 84 ? -5.664 13.766 14.297 1 85.56 84 GLY A C 1
ATOM 631 O O . GLY A 1 84 ? -5.742 14.633 15.172 1 85.56 84 GLY A O 1
ATOM 632 N N . GLN A 1 85 ? -5.215 12.484 14.531 1 79 85 GLN A N 1
ATOM 633 C CA . GLN A 1 85 ? -4.625 12.039 15.789 1 79 85 GLN A CA 1
ATOM 634 C C . GLN A 1 85 ? -3.277 12.719 16.031 1 79 85 GLN A C 1
ATOM 636 O O . GLN A 1 85 ? -2.307 12.453 15.32 1 79 85 GLN A O 1
ATOM 641 N N . THR A 1 86 ? -3.234 13.695 16.766 1 73.56 86 THR A N 1
ATOM 642 C CA . THR A 1 86 ? -2.023 14.469 17.016 1 73.56 86 THR A CA 1
ATOM 643 C C . THR A 1 86 ? -1.359 14.023 18.312 1 73.56 86 THR A C 1
ATOM 645 O O . THR A 1 86 ? -0.213 14.383 18.578 1 73.56 86 THR A O 1
ATOM 648 N N . GLU A 1 87 ? -2.129 13.375 19.125 1 63.78 87 GLU A N 1
ATOM 649 C CA . GLU A 1 87 ? -1.501 12.984 20.391 1 63.78 87 GLU A CA 1
ATOM 650 C C . GLU A 1 87 ? -0.636 11.742 20.203 1 63.78 87 GLU A C 1
ATOM 652 O O . GLU A 1 87 ? -1.127 10.688 19.781 1 63.78 87 GLU A O 1
ATOM 657 N N . LEU A 1 88 ? 0.46 12.039 19.656 1 58.5 88 LEU A N 1
ATOM 658 C CA . LEU A 1 88 ? 1.382 10.914 19.562 1 58.5 88 LEU A CA 1
ATOM 659 C C . LEU A 1 88 ? 1.881 10.508 20.953 1 58.5 88 LEU A C 1
ATOM 661 O O . LEU A 1 88 ? 2.061 11.359 21.828 1 58.5 88 LEU A O 1
ATOM 665 N N . MET B 1 1 ? 26.594 -36.469 -19.016 1 28.78 1 MET B N 1
ATOM 666 C CA . MET B 1 1 ? 26.422 -35.156 -19.656 1 28.78 1 MET B CA 1
ATOM 667 C C . MET B 1 1 ? 25.062 -34.562 -19.344 1 28.78 1 MET B C 1
ATOM 669 O O . MET B 1 1 ? 24.031 -35.062 -19.797 1 28.78 1 MET B O 1
ATOM 673 N N . VAL B 1 2 ? 24.75 -34.344 -18.125 1 38.12 2 VAL B N 1
ATOM 674 C CA . VAL B 1 2 ? 23.484 -33.781 -17.672 1 38.12 2 VAL B CA 1
ATOM 675 C C . VAL B 1 2 ? 23.172 -32.5 -18.453 1 38.12 2 VAL B C 1
ATOM 677 O O . VAL B 1 2 ? 23.984 -31.578 -18.484 1 38.12 2 VAL B O 1
ATOM 680 N N . ASP B 1 3 ? 22.688 -32.625 -19.703 1 33.56 3 ASP B N 1
ATOM 681 C CA . ASP B 1 3 ? 22.219 -31.484 -20.516 1 33.56 3 ASP B CA 1
ATOM 682 C C . ASP B 1 3 ? 21.469 -30.469 -19.656 1 33.56 3 ASP B C 1
ATOM 684 O O . ASP B 1 3 ? 20.453 -30.812 -19.031 1 33.56 3 ASP B O 1
ATOM 688 N N . VAL B 1 4 ? 22.141 -29.719 -18.938 1 42 4 VAL B N 1
ATOM 689 C CA . VAL B 1 4 ? 21.578 -28.5 -18.359 1 42 4 VAL B CA 1
ATOM 690 C C . VAL B 1 4 ? 20.891 -27.688 -19.453 1 42 4 VAL B C 1
ATOM 692 O O . VAL B 1 4 ? 21.531 -26.953 -20.203 1 42 4 VAL B O 1
ATOM 695 N N . SER B 1 5 ? 20.219 -28.406 -20.422 1 39.56 5 SER B N 1
ATOM 696 C CA . SER B 1 5 ? 19.422 -27.688 -21.422 1 39.56 5 SER B CA 1
ATOM 697 C C . SER B 1 5 ? 18.938 -26.344 -20.875 1 39.56 5 SER B C 1
ATOM 699 O O . SER B 1 5 ? 18.734 -26.203 -19.672 1 39.56 5 SER B O 1
ATOM 701 N N . ALA B 1 6 ? 19.438 -25.281 -21.438 1 43.91 6 ALA B N 1
ATOM 702 C CA . ALA B 1 6 ? 19.062 -23.891 -21.203 1 43.91 6 ALA B CA 1
ATOM 703 C C . ALA B 1 6 ? 17.594 -23.797 -20.766 1 43.91 6 ALA B C 1
ATOM 705 O O . ALA B 1 6 ? 16.688 -24.078 -21.547 1 43.91 6 ALA B O 1
ATOM 706 N N . LYS B 1 7 ? 17.188 -24.359 -19.75 1 43.38 7 LYS B N 1
ATOM 707 C CA . LYS B 1 7 ? 15.789 -24.312 -19.328 1 43.38 7 LYS B CA 1
ATOM 708 C C . LYS B 1 7 ? 15.117 -23.031 -19.812 1 43.38 7 LYS B C 1
ATOM 710 O O . LYS B 1 7 ? 15.688 -21.938 -19.719 1 43.38 7 LYS B O 1
ATOM 715 N N . VAL B 1 8 ? 14.289 -22.953 -20.938 1 46.38 8 VAL B N 1
ATOM 716 C CA . VAL B 1 8 ? 13.477 -21.891 -21.516 1 46.38 8 VAL B CA 1
ATOM 717 C C . VAL B 1 8 ? 13.164 -20.844 -20.453 1 46.38 8 VAL B C 1
ATOM 719 O O . VAL B 1 8 ? 12.719 -21.172 -19.359 1 46.38 8 VAL B O 1
ATOM 722 N N . ALA B 1 9 ? 14.102 -19.891 -20.266 1 53.38 9 ALA B N 1
ATOM 723 C CA . ALA B 1 9 ? 13.883 -18.719 -19.422 1 53.38 9 ALA B CA 1
ATOM 724 C C . ALA B 1 9 ? 12.391 -18.406 -19.297 1 53.38 9 ALA B C 1
ATOM 726 O O . ALA B 1 9 ? 11.773 -17.922 -20.234 1 53.38 9 ALA B O 1
ATOM 727 N N . THR B 1 10 ? 11.586 -19.391 -18.828 1 65.06 10 THR B N 1
ATOM 728 C CA . THR B 1 10 ? 10.133 -19.281 -18.797 1 65.06 10 THR B CA 1
ATOM 729 C C . THR B 1 10 ? 9.703 -17.938 -18.203 1 65.06 10 THR B C 1
ATOM 731 O O . THR B 1 10 ? 10.273 -17.484 -17.219 1 65.06 10 THR B O 1
ATOM 734 N N . SER B 1 11 ? 9.289 -17.062 -19.141 1 77.88 11 SER B N 1
ATOM 735 C CA . SER B 1 11 ? 8.766 -15.75 -18.766 1 77.88 11 SER B CA 1
ATOM 736 C C . SER B 1 11 ? 7.66 -15.875 -17.734 1 77.88 11 SER B C 1
ATOM 738 O O . SER B 1 11 ? 6.867 -16.812 -17.766 1 77.88 11 SER B O 1
ATOM 740 N N . ARG B 1 12 ? 7.93 -15.266 -16.609 1 82.69 12 ARG B N 1
ATOM 741 C CA . ARG B 1 12 ? 6.879 -15.156 -15.609 1 82.69 12 ARG B CA 1
ATOM 742 C C . ARG B 1 12 ? 6.219 -13.781 -15.656 1 82.69 12 ARG B C 1
ATOM 744 O O . ARG B 1 12 ? 6.883 -12.773 -15.93 1 82.69 12 ARG B O 1
ATOM 751 N N . SER B 1 13 ? 4.875 -13.773 -15.539 1 87.25 13 SER B N 1
ATOM 752 C CA . SER B 1 13 ? 4.16 -12.508 -15.539 1 87.25 13 SER B CA 1
ATOM 753 C C . SER B 1 13 ? 3.211 -12.406 -14.344 1 87.25 13 SER B C 1
ATOM 755 O O . SER B 1 13 ? 2.775 -13.43 -13.805 1 87.25 13 SER B O 1
ATOM 757 N N . ALA B 1 14 ? 3.076 -11.195 -13.883 1 90 14 ALA B N 1
ATOM 758 C CA . ALA B 1 14 ? 2.139 -10.945 -12.789 1 90 14 ALA B CA 1
ATOM 759 C C . ALA B 1 14 ? 1.358 -9.6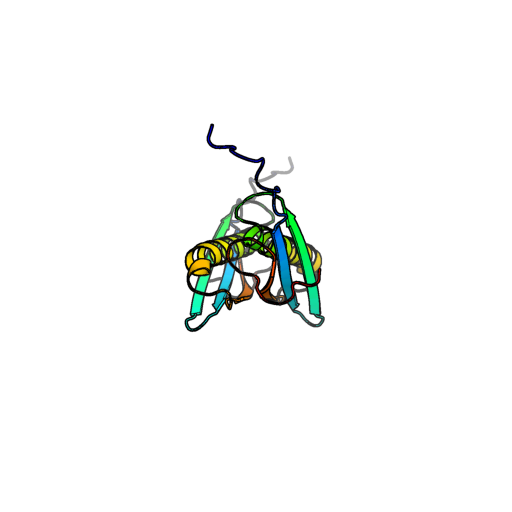56 -13.031 1 90 14 ALA B C 1
ATOM 761 O O . ALA B 1 14 ? 1.86 -8.727 -13.664 1 90 14 ALA B O 1
ATOM 762 N N . ILE B 1 15 ? 0.128 -9.633 -12.609 1 91.25 15 ILE B N 1
ATOM 763 C CA . ILE B 1 15 ? -0.743 -8.469 -12.672 1 91.25 15 ILE B CA 1
ATOM 764 C C . ILE B 1 15 ? -1.231 -8.109 -11.266 1 91.25 15 ILE B C 1
ATOM 766 O O . ILE B 1 15 ? -1.715 -8.977 -10.539 1 91.25 15 ILE B O 1
ATOM 770 N N . ALA B 1 16 ? -1.021 -6.914 -10.898 1 93.12 16 ALA B N 1
ATOM 771 C CA . ALA B 1 16 ? -1.535 -6.387 -9.633 1 93.12 16 ALA B CA 1
ATOM 772 C C . ALA B 1 16 ? -2.393 -5.145 -9.867 1 93.12 16 ALA B C 1
ATOM 774 O O . ALA B 1 16 ? -2.234 -4.453 -10.875 1 93.12 16 ALA B O 1
ATOM 775 N N . GLU B 1 17 ? -3.312 -4.871 -9 1 94.5 17 GLU B N 1
ATOM 776 C CA . GLU B 1 17 ? -4.16 -3.682 -9.055 1 94.5 17 GLU B CA 1
ATOM 777 C C . GLU B 1 17 ? -4.25 -2.998 -7.695 1 94.5 17 GLU B C 1
ATOM 779 O O . GLU B 1 17 ? -3.881 -3.584 -6.676 1 94.5 17 GLU B O 1
ATOM 784 N N . GLY B 1 18 ? -4.684 -1.771 -7.699 1 95 18 GLY B N 1
ATOM 785 C CA . GLY B 1 18 ? -4.945 -0.948 -6.531 1 95 18 GLY B CA 1
ATOM 786 C C . GLY B 1 18 ? -5.848 0.234 -6.824 1 95 18 GLY B C 1
ATOM 787 O O . GLY B 1 18 ? -6.148 0.52 -7.984 1 95 18 GLY B O 1
ATOM 788 N N . THR B 1 19 ? -6.297 0.826 -5.816 1 95 19 THR B N 1
ATOM 789 C CA . THR B 1 19 ? -7.207 1.957 -5.973 1 95 19 THR B CA 1
ATOM 790 C C . THR B 1 19 ? -6.82 3.094 -5.031 1 95 19 THR B C 1
ATOM 792 O O . THR B 1 19 ? -6.48 2.855 -3.869 1 95 19 THR B O 1
ATOM 795 N N . LEU B 1 20 ? -6.773 4.242 -5.531 1 93.31 20 LEU B N 1
ATOM 796 C CA . LEU B 1 20 ? -6.723 5.445 -4.711 1 93.31 20 LEU B CA 1
ATOM 797 C C . LEU B 1 20 ? -8.102 6.082 -4.598 1 93.31 20 LEU B C 1
ATOM 799 O O . LEU B 1 20 ? -8.672 6.527 -5.598 1 93.31 20 LEU B O 1
ATOM 803 N N . LYS B 1 21 ? -8.531 6.039 -3.322 1 90.69 21 LYS B N 1
ATOM 804 C CA . LYS B 1 21 ? -9.906 6.48 -3.086 1 90.69 21 LYS B CA 1
ATOM 805 C C . LYS B 1 21 ? -9.93 7.848 -2.412 1 90.69 21 LYS B C 1
ATOM 807 O O . LYS B 1 21 ? -9.164 8.109 -1.485 1 90.69 21 LYS B O 1
ATOM 812 N N . GLU B 1 22 ? -10.75 8.711 -2.973 1 81.25 22 GLU B N 1
ATOM 813 C CA . GLU B 1 22 ? -11.219 9.938 -2.346 1 81.25 22 GLU B CA 1
ATOM 814 C C . GLU B 1 22 ? -12.672 10.234 -2.729 1 81.25 22 GLU B C 1
ATOM 816 O O . GLU B 1 22 ? -13.523 9.352 -2.67 1 81.25 22 GLU B O 1
ATOM 821 N N . ARG B 1 23 ? -12.961 11.539 -3.197 1 75.19 23 ARG B N 1
ATOM 822 C CA . ARG B 1 23 ? -14.242 11.82 -3.834 1 75.19 23 ARG B CA 1
ATOM 823 C C . ARG B 1 23 ? -14.344 11.125 -5.188 1 75.19 23 ARG B C 1
ATOM 825 O O . ARG B 1 23 ? -15.383 10.539 -5.508 1 75.19 23 ARG B O 1
ATOM 832 N N . ASN B 1 24 ? -13.219 11.062 -5.844 1 82.5 24 ASN B N 1
ATOM 833 C CA . ASN B 1 24 ? -13.016 10.281 -7.062 1 82.5 24 ASN B CA 1
ATOM 834 C C . ASN B 1 24 ? -12.016 9.148 -6.848 1 82.5 24 ASN B C 1
ATOM 836 O O . ASN B 1 24 ? -11.25 9.164 -5.887 1 82.5 24 ASN B O 1
ATOM 840 N N . GLU B 1 25 ? -12.242 8.086 -7.656 1 91.38 25 GLU B N 1
ATOM 841 C CA . GLU B 1 25 ? -11.359 6.934 -7.539 1 91.38 25 GLU B CA 1
ATOM 842 C C . GLU B 1 25 ? -10.43 6.824 -8.742 1 91.38 25 GLU B C 1
ATOM 844 O O . GLU B 1 25 ? -10.844 7.078 -9.883 1 91.38 25 GLU B O 1
ATOM 849 N N . VAL B 1 26 ? -9.195 6.527 -8.422 1 93.69 26 VAL B N 1
ATOM 850 C CA . VAL B 1 26 ? -8.227 6.195 -9.461 1 93.69 26 VAL B CA 1
ATOM 851 C C . VAL B 1 26 ? -7.844 4.723 -9.352 1 93.69 26 VAL B C 1
ATOM 853 O O . VAL B 1 26 ? -7.371 4.273 -8.305 1 93.69 26 VAL B O 1
ATOM 856 N N . LYS B 1 27 ? -8.078 4.012 -10.469 1 96.44 27 LYS B N 1
ATOM 857 C CA . LYS B 1 27 ? -7.664 2.615 -10.539 1 96.44 27 LYS B CA 1
ATOM 858 C C . LYS B 1 27 ? -6.27 2.486 -11.148 1 96.44 27 LYS B C 1
ATOM 860 O O . LYS B 1 27 ? -5.98 3.098 -12.18 1 96.44 27 LYS B O 1
ATOM 865 N N . ILE B 1 28 ? -5.441 1.695 -10.445 1 96.69 28 ILE B N 1
ATOM 866 C CA . ILE B 1 28 ? -4.07 1.464 -10.891 1 96.69 28 ILE B CA 1
ATOM 867 C C . ILE B 1 28 ? -3.877 -0.015 -11.219 1 96.69 28 ILE B C 1
ATOM 869 O O . ILE B 1 28 ? -4.277 -0.887 -10.445 1 96.69 28 ILE B O 1
ATOM 873 N N . ARG B 1 29 ? -3.289 -0.244 -12.352 1 96.56 29 ARG B N 1
ATOM 874 C CA . ARG B 1 29 ? -2.963 -1.603 -12.773 1 96.56 29 ARG B CA 1
ATOM 875 C C . ARG B 1 29 ? -1.519 -1.694 -13.258 1 96.56 29 ARG B C 1
ATOM 877 O O . ARG B 1 29 ? -1.045 -0.818 -13.984 1 96.56 29 ARG B O 1
ATOM 884 N N . ALA B 1 30 ? -0.833 -2.773 -12.797 1 95.88 30 ALA B N 1
ATOM 885 C CA . ALA B 1 30 ? 0.538 -3.031 -13.234 1 95.88 30 ALA B CA 1
ATOM 886 C C . ALA B 1 30 ? 0.677 -4.441 -13.805 1 95.88 30 ALA B C 1
ATOM 888 O O . ALA B 1 30 ? 0.172 -5.402 -13.227 1 95.88 30 ALA B O 1
ATOM 889 N N . ILE B 1 31 ? 1.293 -4.492 -14.898 1 93.38 31 ILE B N 1
ATOM 890 C CA . ILE B 1 31 ? 1.664 -5.766 -15.508 1 93.38 31 ILE B CA 1
ATOM 891 C C . ILE B 1 31 ? 3.186 -5.875 -15.578 1 93.38 31 ILE B C 1
ATOM 893 O O . ILE B 1 31 ? 3.854 -4.988 -16.109 1 93.38 31 ILE B O 1
ATOM 897 N N . VAL B 1 32 ? 3.676 -6.969 -14.969 1 92.31 32 VAL B N 1
ATOM 898 C CA . VAL B 1 32 ? 5.121 -7.168 -14.945 1 92.31 32 VAL B CA 1
ATOM 899 C C . VAL B 1 32 ? 5.469 -8.508 -15.586 1 92.31 32 VAL B C 1
ATOM 901 O O . VAL B 1 32 ? 4.805 -9.516 -15.328 1 92.31 32 VAL B O 1
ATOM 904 N N . ARG B 1 33 ? 6.441 -8.453 -16.391 1 89.12 33 ARG B N 1
ATOM 905 C CA . ARG B 1 33 ? 6.996 -9.656 -17 1 89.12 33 ARG B CA 1
ATOM 906 C C . ARG B 1 33 ? 8.5 -9.742 -16.766 1 89.12 33 ARG B C 1
ATOM 908 O O . ARG B 1 33 ? 9.219 -8.75 -16.938 1 89.12 33 ARG B O 1
ATOM 915 N N . THR B 1 34 ? 8.828 -10.906 -16.203 1 85.5 34 THR B N 1
ATOM 916 C CA . THR B 1 34 ? 10.258 -11.078 -15.961 1 85.5 34 THR B CA 1
ATOM 917 C C . THR B 1 34 ? 10.695 -12.5 -16.281 1 85.5 34 THR B C 1
ATOM 919 O O . THR B 1 34 ? 9.859 -13.406 -16.391 1 85.5 34 THR B O 1
ATOM 922 N N . LYS B 1 35 ? 12.008 -12.711 -16.453 1 82.69 35 LYS B N 1
ATOM 923 C CA . LYS B 1 35 ? 12.594 -14.039 -16.625 1 82.69 35 LYS B CA 1
ATOM 924 C C . LYS B 1 35 ? 13.172 -14.562 -15.32 1 82.69 35 LYS B C 1
ATOM 926 O O . LYS B 1 35 ? 13.57 -15.727 -15.234 1 82.69 35 LYS B O 1
ATOM 931 N N . ALA B 1 36 ? 13.133 -13.641 -14.406 1 76.06 36 ALA B N 1
ATOM 932 C CA . ALA B 1 36 ? 13.656 -14.031 -13.102 1 76.06 36 ALA B CA 1
ATOM 933 C C . ALA B 1 36 ? 12.773 -15.086 -12.445 1 76.06 36 ALA B C 1
ATOM 935 O O . ALA B 1 36 ? 11.57 -15.141 -12.703 1 76.06 36 ALA B O 1
ATOM 936 N N . GLU B 1 37 ? 13.281 -16.016 -11.641 1 73.56 37 GLU B N 1
ATOM 937 C CA . GLU B 1 37 ? 12.625 -17.203 -11.094 1 73.56 37 GLU B CA 1
ATOM 938 C C . GLU B 1 37 ? 11.617 -16.812 -10.016 1 73.56 37 GLU B C 1
ATOM 940 O O . GLU B 1 37 ? 10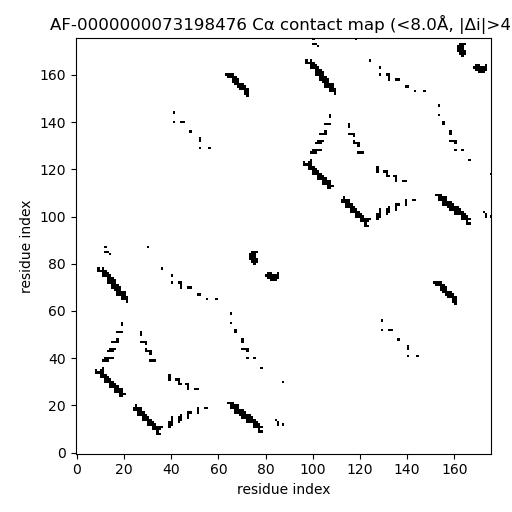.672 -17.562 -9.75 1 73.56 37 GLU B O 1
ATOM 945 N N . THR B 1 38 ? 11.852 -15.633 -9.305 1 71.31 38 THR B N 1
ATOM 946 C CA . THR B 1 38 ? 10.93 -15.328 -8.219 1 71.31 38 THR B CA 1
ATOM 947 C C . THR B 1 38 ? 10.727 -13.82 -8.086 1 71.31 38 THR B C 1
ATOM 949 O O . THR B 1 38 ? 11.508 -13.031 -8.625 1 71.31 38 THR B O 1
ATOM 952 N N . GLY B 1 39 ? 9.609 -13.5 -7.738 1 85.31 39 GLY B N 1
ATOM 953 C CA . GLY B 1 39 ? 9.484 -12.117 -7.305 1 85.31 39 GLY B CA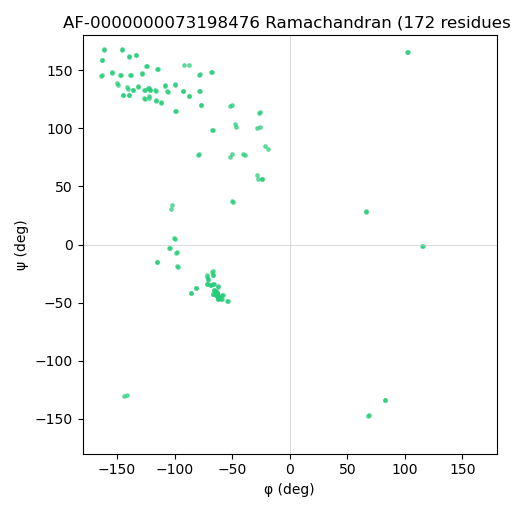 1
ATOM 954 C C . GLY B 1 39 ? 8.586 -11.289 -8.203 1 85.31 39 GLY B C 1
ATOM 955 O O . GLY B 1 39 ? 8.273 -10.141 -7.883 1 85.31 39 GLY B O 1
ATOM 956 N N . VAL B 1 40 ? 8.094 -11.977 -9.242 1 89.38 40 VAL B N 1
ATOM 957 C CA . VAL B 1 40 ? 7.328 -11.195 -10.211 1 89.38 40 VAL B CA 1
ATOM 958 C C . VAL B 1 40 ? 6.051 -10.672 -9.562 1 89.38 40 VAL B C 1
ATOM 960 O O . VAL B 1 40 ? 5.598 -9.562 -9.875 1 89.38 40 VAL B O 1
ATOM 963 N N . GLU B 1 41 ? 5.535 -11.477 -8.688 1 91.25 41 GLU B N 1
ATOM 964 C CA . GLU B 1 41 ? 4.332 -11.055 -7.973 1 91.25 41 GLU B CA 1
ATOM 965 C C . GLU B 1 41 ? 4.598 -9.812 -7.129 1 91.25 41 GLU B C 1
ATOM 967 O O . GLU B 1 41 ? 3.83 -8.852 -7.176 1 91.25 41 GLU B O 1
ATOM 972 N N . MET B 1 42 ? 5.672 -9.859 -6.48 1 93.81 42 MET B N 1
ATOM 973 C CA . MET B 1 42 ? 6.012 -8.758 -5.578 1 93.81 42 MET B CA 1
ATOM 974 C C . MET B 1 42 ? 6.398 -7.512 -6.363 1 93.81 42 MET B C 1
ATOM 976 O O . MET B 1 42 ? 6.121 -6.391 -5.93 1 93.81 42 MET B O 1
ATOM 980 N N . GLU B 1 43 ? 7.016 -7.73 -7.469 1 94.06 43 GLU B N 1
ATOM 981 C CA . GLU B 1 43 ? 7.305 -6.582 -8.328 1 94.06 43 GLU B CA 1
ATOM 982 C C . GLU B 1 43 ? 6.023 -5.891 -8.781 1 94.06 43 GLU B C 1
ATOM 984 O O . GLU B 1 43 ? 5.945 -4.66 -8.789 1 94.06 43 GLU B O 1
ATOM 989 N N . ALA B 1 44 ? 5.082 -6.621 -9.188 1 94.5 44 ALA B N 1
ATOM 990 C CA . ALA B 1 44 ? 3.807 -6.055 -9.617 1 94.5 44 ALA B CA 1
ATOM 991 C C . ALA B 1 44 ? 3.117 -5.316 -8.469 1 94.5 44 ALA B C 1
ATOM 993 O O . ALA B 1 44 ? 2.639 -4.195 -8.648 1 94.5 44 ALA B O 1
ATOM 994 N N . LEU B 1 45 ? 3.094 -5.914 -7.328 1 96.69 45 LEU B N 1
ATOM 995 C CA . LEU B 1 45 ? 2.471 -5.316 -6.152 1 96.69 45 LEU B CA 1
ATOM 996 C C . LEU B 1 45 ? 3.189 -4.031 -5.75 1 96.69 45 LEU B C 1
ATOM 998 O O . LEU B 1 45 ? 2.547 -3.037 -5.406 1 96.69 45 LEU B O 1
ATOM 1002 N N . THR B 1 46 ? 4.52 -4.078 -5.82 1 97.31 46 THR B N 1
ATOM 1003 C CA . THR B 1 46 ? 5.316 -2.9 -5.496 1 97.31 46 THR B CA 1
ATOM 1004 C C . THR B 1 46 ? 5.043 -1.776 -6.492 1 97.31 46 THR B C 1
ATOM 1006 O O . THR B 1 46 ? 4.922 -0.613 -6.102 1 97.31 46 THR B O 1
ATOM 1009 N N . ALA B 1 47 ? 4.922 -2.123 -7.746 1 96.62 47 ALA B N 1
ATOM 1010 C CA . ALA B 1 47 ? 4.641 -1.129 -8.773 1 96.62 47 ALA B CA 1
ATOM 1011 C C . ALA B 1 47 ? 3.324 -0.407 -8.5 1 96.62 47 ALA B C 1
ATOM 1013 O O . ALA B 1 47 ? 3.264 0.824 -8.531 1 96.62 47 ALA B O 1
ATOM 1014 N N . VAL B 1 48 ? 2.311 -1.146 -8.188 1 97.81 48 VAL B N 1
ATOM 1015 C CA . VAL B 1 48 ? 1.004 -0.566 -7.891 1 97.81 48 VAL B CA 1
ATOM 1016 C C . VAL B 1 48 ? 1.092 0.294 -6.633 1 97.81 48 VAL B C 1
ATOM 1018 O O . VAL B 1 48 ? 0.544 1.398 -6.59 1 97.81 48 VAL B O 1
ATOM 1021 N N . SER B 1 49 ? 1.783 -0.19 -5.605 1 98.31 49 SER B N 1
ATOM 1022 C CA . SER B 1 49 ? 1.903 0.52 -4.336 1 98.31 49 SER B CA 1
ATOM 1023 C C . SER B 1 49 ? 2.617 1.855 -4.516 1 98.31 49 SER B C 1
ATOM 1025 O O . SER B 1 49 ? 2.166 2.879 -3.998 1 98.31 49 SER B O 1
ATOM 1027 N N . VAL B 1 50 ? 3.721 1.827 -5.258 1 97.56 50 VAL B N 1
ATOM 1028 C CA . VAL B 1 50 ? 4.5 3.043 -5.469 1 97.56 50 VAL B CA 1
ATOM 1029 C C . VAL B 1 50 ? 3.691 4.035 -6.305 1 97.56 50 VAL B C 1
ATOM 1031 O O . VAL B 1 50 ? 3.709 5.238 -6.039 1 97.56 50 VAL B O 1
ATOM 1034 N N . ALA B 1 51 ? 3.008 3.564 -7.348 1 97.38 51 ALA B N 1
ATOM 1035 C CA . ALA B 1 51 ? 2.158 4.434 -8.156 1 97.38 51 ALA B CA 1
ATOM 1036 C C . ALA B 1 51 ? 1.075 5.09 -7.301 1 97.38 51 ALA B C 1
ATOM 1038 O O . ALA B 1 51 ? 0.814 6.289 -7.434 1 97.38 51 ALA B O 1
ATOM 1039 N N . ALA B 1 52 ? 0.474 4.344 -6.453 1 97.25 52 ALA B N 1
ATOM 1040 C CA . ALA B 1 52 ? -0.573 4.855 -5.57 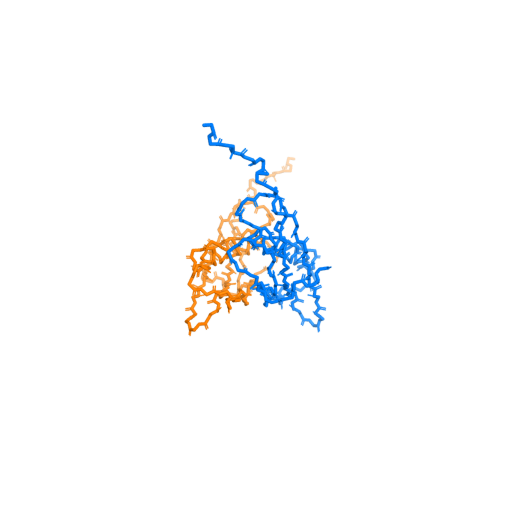1 97.25 52 ALA B CA 1
ATOM 1041 C C . ALA B 1 52 ? -0.024 5.914 -4.621 1 97.25 52 ALA B C 1
ATOM 1043 O O . ALA B 1 52 ? -0.64 6.965 -4.434 1 97.25 52 ALA B O 1
ATOM 1044 N N . LEU B 1 53 ? 1.189 5.652 -4.09 1 96.75 53 LEU B N 1
ATOM 1045 C CA . LEU B 1 53 ? 1.818 6.617 -3.193 1 96.75 53 LEU B CA 1
ATOM 1046 C C . LEU B 1 53 ? 2.154 7.906 -3.932 1 96.75 53 LEU B C 1
ATOM 1048 O O . LEU B 1 53 ? 2.016 9 -3.375 1 96.75 53 LEU B O 1
ATOM 1052 N N . THR B 1 54 ? 2.611 7.766 -5.168 1 96.12 54 THR B N 1
ATOM 1053 C CA . THR B 1 54 ? 2.951 8.93 -5.98 1 96.12 54 THR B CA 1
ATOM 1054 C C . THR B 1 54 ? 1.721 9.797 -6.223 1 96.12 54 THR B C 1
ATOM 1056 O O . THR B 1 54 ? 1.774 11.016 -6.059 1 96.12 54 THR B O 1
ATOM 1059 N N . LEU B 1 55 ? 0.677 9.18 -6.582 1 94 55 LEU B N 1
ATOM 1060 C CA . LEU B 1 55 ? -0.562 9.914 -6.82 1 94 55 LEU B CA 1
ATOM 1061 C C . LEU B 1 55 ? -1.069 10.555 -5.531 1 94 55 LEU B C 1
ATOM 1063 O O . LEU B 1 55 ? -1.582 11.68 -5.551 1 94 55 LEU B O 1
ATOM 1067 N N . TYR B 1 56 ? -0.952 9.812 -4.457 1 94.56 56 TYR B N 1
ATOM 1068 C CA . TYR B 1 56 ? -1.306 10.359 -3.15 1 94.56 56 TYR B CA 1
ATOM 1069 C C . TYR B 1 56 ? -0.557 11.656 -2.883 1 94.56 56 TYR B C 1
ATOM 1071 O O . TYR B 1 56 ? -1.16 12.656 -2.492 1 94.56 56 TYR B O 1
ATOM 1079 N N . ASP B 1 57 ? 0.708 11.656 -3.096 1 92.62 57 ASP B N 1
ATOM 1080 C CA . ASP B 1 57 ? 1.556 12.82 -2.857 1 92.62 57 ASP B CA 1
ATOM 1081 C C . ASP B 1 57 ? 1.151 13.984 -3.758 1 92.62 57 ASP B C 1
ATOM 1083 O O . ASP B 1 57 ? 1.164 15.141 -3.328 1 92.62 57 ASP B O 1
ATOM 1087 N N . MET B 1 58 ? 0.768 13.664 -4.91 1 91.06 58 MET B N 1
ATOM 1088 C CA . MET B 1 58 ? 0.392 14.703 -5.867 1 91.06 58 MET B CA 1
ATOM 1089 C C . MET B 1 58 ? -0.928 15.359 -5.469 1 91.06 58 MET B C 1
ATOM 1091 O O . MET B 1 58 ? -1.126 16.547 -5.691 1 91.06 58 MET B O 1
ATOM 1095 N N . CYS B 1 59 ? -1.736 14.602 -4.844 1 88.81 59 CYS B N 1
ATOM 1096 C CA . CYS B 1 59 ? -3.086 15.086 -4.578 1 88.81 59 CYS B CA 1
ATOM 1097 C C . CYS B 1 59 ? -3.238 15.5 -3.117 1 88.81 59 CYS B C 1
ATOM 1099 O O . CYS B 1 59 ? -4.293 15.992 -2.715 1 88.81 59 CYS B O 1
ATOM 1101 N N . LYS B 1 60 ? -2.182 15.305 -2.344 1 84.69 60 LYS B N 1
ATOM 1102 C CA . LYS B 1 60 ? -2.312 15.492 -0.902 1 84.69 60 LYS B CA 1
ATOM 1103 C C . LYS B 1 60 ? -2.572 16.953 -0.565 1 84.69 60 LYS B C 1
ATOM 1105 O O . LYS B 1 60 ? -3.096 17.266 0.506 1 84.69 60 LYS B O 1
ATOM 1110 N N . ALA B 1 61 ? -2.168 17.859 -1.362 1 78.56 61 ALA B N 1
ATOM 1111 C CA . ALA B 1 61 ? -2.424 19.281 -1.143 1 78.56 61 ALA B CA 1
ATOM 1112 C C . ALA B 1 61 ? -3.91 19.594 -1.274 1 78.56 61 ALA B C 1
ATOM 1114 O O . ALA B 1 61 ? -4.391 20.594 -0.734 1 78.56 61 ALA B O 1
ATOM 1115 N N . ILE B 1 62 ? -4.598 18.766 -1.974 1 80.56 62 ILE B N 1
ATOM 1116 C CA . ILE B 1 62 ? -6.012 19 -2.248 1 80.56 62 ILE B CA 1
ATOM 1117 C C . ILE B 1 62 ? -6.855 18.453 -1.101 1 80.56 62 ILE B C 1
ATOM 1119 O O . ILE B 1 62 ? -7.844 19.062 -0.698 1 80.56 62 ILE B O 1
ATOM 1123 N N . THR B 1 63 ? -6.488 17.266 -0.611 1 78.69 63 THR B N 1
ATOM 1124 C CA . THR B 1 63 ? -7.246 16.625 0.457 1 78.69 63 THR B CA 1
ATOM 1125 C C . THR B 1 63 ? -6.355 15.68 1.262 1 78.69 63 THR B C 1
ATOM 1127 O O . THR B 1 63 ? -5.426 15.078 0.718 1 78.69 63 THR B O 1
ATOM 1130 N N . HIS B 1 64 ? -6.648 15.547 2.557 1 76.81 64 HIS B N 1
ATOM 1131 C CA . HIS B 1 64 ? -5.949 14.602 3.42 1 76.81 64 HIS B CA 1
ATOM 1132 C C . HIS B 1 64 ? -6.773 13.336 3.635 1 76.81 64 HIS B C 1
ATOM 1134 O O . HIS B 1 64 ? -6.363 12.438 4.371 1 76.81 64 HIS B O 1
ATOM 1140 N N . LYS B 1 65 ? -7.867 13.227 2.967 1 84 65 LYS B N 1
ATOM 1141 C CA . LYS B 1 65 ? -8.797 12.141 3.248 1 84 65 LYS B CA 1
ATOM 1142 C C . LYS B 1 65 ? -8.695 11.039 2.197 1 84 65 LYS B C 1
ATOM 1144 O O . LYS B 1 65 ? -9.648 10.297 1.967 1 84 65 LYS B O 1
ATOM 1149 N N . MET B 1 66 ? -7.547 10.898 1.677 1 93.31 66 MET B N 1
ATOM 1150 C CA . MET B 1 66 ? -7.367 9.852 0.673 1 93.31 66 MET B CA 1
ATOM 1151 C C . MET B 1 66 ? -7 8.523 1.329 1 93.31 66 MET B C 1
ATOM 1153 O O . MET B 1 66 ? -6.41 8.508 2.412 1 93.31 66 MET B O 1
ATOM 1157 N N . GLU B 1 67 ? -7.332 7.445 0.613 1 96.25 67 GLU B N 1
ATOM 1158 C CA . GLU B 1 67 ? -7.02 6.09 1.058 1 96.25 67 GLU B CA 1
ATOM 1159 C C . GLU B 1 67 ? -6.551 5.219 -0.105 1 96.25 67 GLU B C 1
ATOM 1161 O O . GLU B 1 67 ? -7.172 5.215 -1.171 1 96.25 67 GLU B O 1
ATOM 1166 N N . ILE B 1 68 ? -5.461 4.609 0.088 1 96.69 68 ILE B N 1
ATOM 1167 C CA . ILE B 1 68 ? -5.027 3.572 -0.843 1 96.69 68 ILE B CA 1
ATOM 1168 C C . ILE B 1 68 ? -5.621 2.227 -0.435 1 96.69 68 ILE B C 1
ATOM 1170 O O . ILE B 1 68 ? -5.492 1.808 0.718 1 96.69 68 ILE B O 1
ATOM 1174 N N . SER B 1 69 ? -6.285 1.554 -1.396 1 97.06 69 SER B N 1
ATOM 1175 C CA . SER B 1 69 ? -6.969 0.311 -1.057 1 97.06 69 SER B CA 1
ATOM 1176 C C . SER B 1 69 ? -6.918 -0.682 -2.213 1 97.06 69 SER B C 1
ATOM 1178 O O . SER B 1 69 ? -6.406 -0.365 -3.287 1 97.06 69 SER B O 1
ATOM 1180 N N . ASP B 1 70 ? -7.277 -1.874 -1.921 1 95.81 70 ASP B N 1
ATOM 1181 C CA . ASP B 1 70 ? -7.531 -2.92 -2.906 1 95.81 70 ASP B CA 1
ATOM 1182 C C . ASP B 1 70 ? -6.25 -3.305 -3.643 1 95.81 70 ASP B C 1
ATOM 1184 O O . ASP B 1 70 ? -6.273 -3.574 -4.844 1 95.81 70 ASP B O 1
ATOM 1188 N N . ILE B 1 71 ? -5.172 -3.141 -2.961 1 97.31 71 ILE B N 1
ATOM 1189 C CA . ILE B 1 71 ? -3.939 -3.615 -3.58 1 97.31 71 ILE B CA 1
ATOM 1190 C C . ILE B 1 71 ? -3.857 -5.137 -3.465 1 97.31 71 ILE B C 1
ATOM 1192 O O . ILE B 1 71 ? -3.795 -5.68 -2.359 1 97.31 71 ILE B O 1
ATOM 1196 N N . ARG B 1 72 ? -3.791 -5.777 -4.598 1 96.56 72 ARG B N 1
ATOM 1197 C CA . ARG B 1 72 ? -3.822 -7.238 -4.602 1 96.56 72 ARG B CA 1
ATOM 1198 C C . ARG B 1 72 ? -3.328 -7.789 -5.938 1 96.56 72 ARG B C 1
ATOM 1200 O O . ARG B 1 72 ? -3.314 -7.078 -6.941 1 96.56 72 ARG B O 1
ATOM 1207 N N . LEU B 1 73 ? -2.918 -9.031 -5.855 1 94.5 73 LEU B N 1
ATOM 1208 C CA . LEU B 1 73 ? -2.588 -9.773 -7.066 1 94.5 73 LEU B CA 1
ATOM 1209 C C . LEU B 1 73 ? -3.85 -10.266 -7.766 1 94.5 73 LEU B C 1
ATOM 1211 O O . LEU B 1 73 ? -4.734 -10.836 -7.121 1 94.5 73 LEU B O 1
ATOM 1215 N N . VAL B 1 74 ? -3.889 -10.023 -9.07 1 93.81 74 VAL B N 1
ATOM 1216 C CA . VAL B 1 74 ? -5.105 -10.461 -9.742 1 93.81 74 VAL B CA 1
ATOM 1217 C C . VAL B 1 74 ? -4.773 -11.555 -10.75 1 93.81 74 VAL B C 1
ATOM 1219 O O . VAL B 1 74 ? -5.668 -12.242 -11.25 1 93.81 74 VAL B O 1
ATOM 1222 N N . GLY B 1 75 ? -3.453 -11.695 -11.07 1 91.12 75 GLY B N 1
ATOM 1223 C CA . GLY B 1 75 ? -3.053 -12.742 -12 1 91.12 75 GLY B CA 1
ATOM 1224 C C . GLY B 1 75 ? -1.566 -13.039 -11.961 1 91.12 75 GLY B C 1
ATOM 1225 O O . GLY B 1 75 ? -0.759 -12.156 -11.664 1 91.12 75 GLY B O 1
ATOM 1226 N N . LYS B 1 76 ? -1.276 -14.266 -12.156 1 87.62 76 LYS B N 1
ATOM 1227 C CA . LYS B 1 76 ? 0.11 -14.711 -12.25 1 87.62 76 LYS B CA 1
ATOM 1228 C C . LYS B 1 76 ? 0.253 -15.852 -13.258 1 87.62 76 LYS B C 1
ATOM 1230 O O . LYS B 1 76 ? -0.573 -16.766 -13.289 1 87.62 76 LYS B O 1
ATOM 1235 N N . HIS B 1 77 ? 1.17 -15.672 -14.133 1 86.31 77 HIS B N 1
ATOM 1236 C CA . HIS B 1 77 ? 1.493 -16.719 -15.086 1 86.31 77 HIS B CA 1
ATOM 1237 C C . HIS B 1 77 ? 2.959 -17.125 -14.984 1 86.31 77 HIS B C 1
ATOM 1239 O O . HIS B 1 77 ? 3.846 -16.266 -14.969 1 86.31 77 HIS B O 1
ATOM 1245 N N . GLY B 1 78 ? 3.098 -18.516 -14.953 1 79 78 GLY B N 1
ATOM 1246 C CA . GLY B 1 78 ? 4.453 -19.047 -14.914 1 79 78 GLY B CA 1
ATOM 1247 C C . GLY B 1 78 ? 4.879 -19.5 -13.531 1 79 78 GLY B C 1
ATOM 1248 O O . GLY B 1 78 ? 4.273 -19.109 -12.531 1 79 78 GLY B O 1
ATOM 1249 N N . GLY B 1 79 ? 5.859 -20.188 -13.398 1 73.38 79 GLY B N 1
ATOM 1250 C CA . GLY B 1 79 ? 6.336 -20.781 -12.156 1 73.38 79 GLY B CA 1
ATOM 1251 C C . GLY B 1 79 ? 5.637 -22.094 -11.805 1 73.38 79 GLY B C 1
ATOM 1252 O O . GLY B 1 79 ? 5.418 -22.938 -12.68 1 73.38 79 GLY B O 1
ATOM 1253 N N . LYS B 1 80 ? 5.277 -22.094 -10.5 1 67.62 80 LYS B N 1
ATOM 1254 C CA . LYS B 1 80 ? 4.719 -23.375 -10.062 1 67.62 80 LYS B CA 1
ATOM 1255 C C . LYS B 1 80 ? 3.248 -23.5 -10.453 1 67.62 80 LYS B C 1
ATOM 1257 O O . LYS B 1 80 ? 2.785 -24.562 -10.844 1 67.62 80 LYS B O 1
ATOM 1262 N N . ARG B 1 81 ? 2.549 -22.344 -10.344 1 73.56 81 ARG B N 1
ATOM 1263 C CA . ARG B 1 81 ? 1.12 -22.375 -10.641 1 73.56 81 ARG B CA 1
ATOM 1264 C C . ARG B 1 81 ? 0.645 -21.047 -11.203 1 73.56 81 ARG B C 1
ATOM 1266 O O . ARG B 1 81 ? 1.104 -19.984 -10.773 1 73.56 81 ARG B O 1
ATOM 1273 N N . ASP B 1 82 ? -0.172 -21.156 -12.203 1 82.94 82 ASP B N 1
ATOM 1274 C CA . ASP B 1 82 ? -0.835 -19.969 -12.727 1 82.94 82 ASP B CA 1
ATOM 1275 C C . ASP B 1 82 ? -2.006 -19.562 -11.836 1 82.94 82 ASP B C 1
ATOM 1277 O O . ASP B 1 82 ? -2.59 -20.391 -11.141 1 82.94 82 ASP B O 1
ATOM 1281 N N . PHE B 1 83 ? -2.193 -18.344 -11.789 1 82.38 83 PHE B N 1
ATOM 1282 C CA . PHE B 1 83 ? -3.252 -17.781 -10.961 1 82.38 83 PHE B CA 1
ATOM 1283 C C . PHE B 1 83 ? -3.928 -16.609 -11.656 1 82.38 83 PHE B C 1
ATOM 1285 O O . PHE B 1 83 ? -3.262 -15.797 -12.305 1 82.38 83 PHE B O 1
ATOM 1292 N N . GLY B 1 84 ? -5.312 -16.672 -11.547 1 85.69 84 GLY B N 1
ATOM 1293 C CA . GLY B 1 84 ? -6.043 -15.461 -11.906 1 85.69 84 GLY B CA 1
ATOM 1294 C C . GLY B 1 84 ? -5.969 -15.141 -13.383 1 85.69 84 GLY B C 1
ATOM 1295 O O . GLY B 1 84 ? -6.066 -16.031 -14.227 1 85.69 84 GLY B O 1
ATOM 1296 N N . GLN B 1 85 ? -5.992 -13.789 -13.68 1 79.25 85 GLN B N 1
ATOM 1297 C CA . GLN B 1 85 ? -5.949 -13.258 -15.039 1 79.25 85 GLN B CA 1
ATOM 1298 C C . GLN B 1 85 ? -4.605 -13.547 -15.695 1 79.25 85 GLN B C 1
ATOM 1300 O O . GLN B 1 85 ? -3.578 -12.9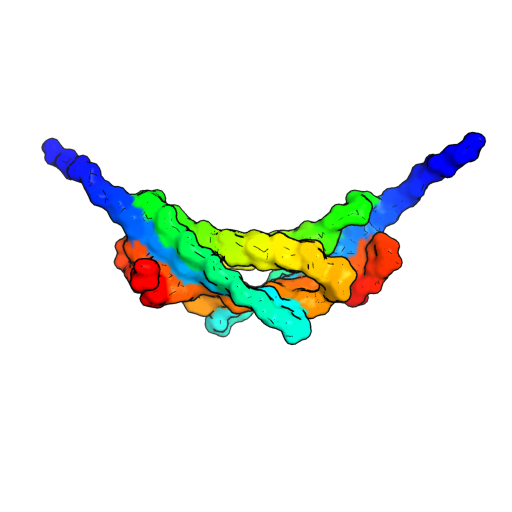92 -15.305 1 79.25 85 GLN B O 1
ATOM 1305 N N . THR B 1 86 ? -4.52 -14.5 -16.453 1 73.75 86 THR B N 1
ATOM 1306 C CA . THR B 1 86 ? -3.273 -14.922 -17.078 1 73.75 86 THR B CA 1
ATOM 1307 C C . THR B 1 86 ? -3.176 -14.383 -18.5 1 73.75 86 THR B C 1
ATOM 1309 O O . THR B 1 86 ? -2.111 -14.43 -19.125 1 73.75 86 THR B O 1
ATOM 1312 N N . GLU B 1 87 ? -4.309 -14 -19.016 1 63.56 87 GLU B N 1
ATOM 1313 C CA . GLU B 1 87 ? -4.223 -13.516 -20.391 1 63.56 87 GLU B CA 1
ATOM 1314 C C . GLU B 1 87 ? -3.699 -12.078 -20.438 1 63.56 87 GLU B C 1
ATOM 1316 O O . GLU B 1 87 ? -4.289 -11.18 -19.844 1 63.56 87 GLU B O 1
ATOM 1321 N N . LEU B 1 88 ? -2.443 -12.07 -20.266 1 58.25 88 LEU B N 1
ATOM 1322 C CA . LEU B 1 88 ? -1.865 -10.742 -20.422 1 58.25 88 LEU B CA 1
ATOM 1323 C C . LEU B 1 88 ? -1.951 -10.273 -21.875 1 58.25 88 LEU B C 1
ATOM 1325 O O . LEU B 1 88 ? -1.893 -11.086 -22.797 1 58.25 88 LEU B O 1
#

Secondary structure (DSSP, 8-state):
-----------EEEEEEEEEESSSEEEEEEEEEE-SSS-HHHHHHHHHHHHHHHHHHHHTTT-S--EEEEEEEEEEESTT--EE----/-----------EEEEEEEEEESSSEEEEEEEEEE-SSS-HHHHHHHHHHHHHHHHHHHHTTT-S--EEEEEEEEEEESSS--EE----

Organism: Anisakis simplex (NCBI:txid6269)